Protein AF-A0A914UYS1-F1 (afdb_monomer_lite)

Secondary structure (DSSP, 8-state):
-BSSTTS-TTSPP-TT-EE--B-SSSTT-EEEEEEEEPPTTSTTTTPEEEEEESSPPPEE--------SSHHHHHHHHTS--TT-EEE-EETTTTEEEEEEE-TTSSSEEEEEE-----TTSTTTTSS---GGGEEE----TT---

Organism: NCBI:txid2011161

Sequence (146 aa):
MPRYKVKSEGENVQYSDQIVLESVKCLGAYLHCSRFLNGPKSIYANCFELNLSTRPGGFSIYRFYKPSTTPREAVAFKSSLKGGDMVRLFHREVEAYVCAEGIELETGEDVHLRVRPSNPAIPKTMYPSTSAITFWQLEVEMGSIN

Radius of gyration: 23.63 Å; chains: 1; bounding box: 51×34×61 Å

InterPro domains:
  IPR036300 Mir domain superfamily [SSF82109] (8-100)

Structure (mmCIF, N/CA/C/O backbone):
data_AF-A0A914UYS1-F1
#
_entry.id   AF-A0A914UYS1-F1
#
loop_
_atom_site.group_PDB
_atom_site.id
_atom_site.type_symbol
_atom_site.label_atom_id
_atom_site.label_alt_id
_atom_site.label_comp_id
_atom_site.label_asym_id
_atom_site.label_entity_id
_atom_site.label_seq_id
_atom_site.pdbx_PDB_ins_code
_atom_site.Cartn_x
_atom_site.Cartn_y
_atom_site.Cartn_z
_at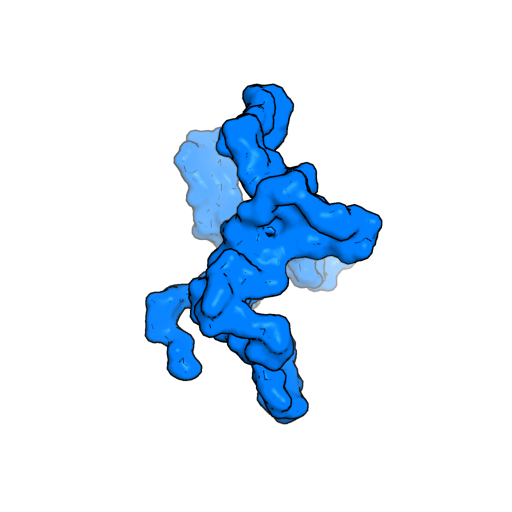om_site.occupancy
_atom_site.B_iso_or_equiv
_atom_site.auth_seq_id
_atom_site.auth_comp_id
_atom_site.auth_asym_id
_atom_site.auth_atom_id
_atom_site.pdbx_PDB_model_num
ATOM 1 N N . MET A 1 1 ? -10.462 1.673 19.716 1.00 90.50 1 MET A N 1
ATOM 2 C CA . MET A 1 1 ? -11.062 0.906 20.836 1.00 90.50 1 MET A CA 1
ATOM 3 C C . MET A 1 1 ? -11.388 -0.519 20.394 1.00 90.50 1 MET A C 1
ATOM 5 O O . MET A 1 1 ? -11.606 -0.707 19.196 1.00 90.50 1 MET A O 1
ATOM 9 N N . PRO A 1 2 ? -11.424 -1.513 21.299 1.00 92.62 2 PRO A N 1
ATOM 10 C CA . PRO A 1 2 ? -11.883 -2.866 20.981 1.00 92.62 2 PRO A CA 1
ATOM 11 C C . PRO A 1 2 ? -13.347 -2.862 20.529 1.00 92.62 2 PRO A C 1
ATOM 13 O O . PRO A 1 2 ? -14.180 -2.195 21.137 1.00 92.62 2 PRO A O 1
ATOM 16 N N . ARG A 1 3 ? -13.681 -3.605 19.467 1.00 90.94 3 ARG A N 1
ATOM 17 C CA . ARG A 1 3 ? -15.080 -3.747 19.024 1.00 90.94 3 ARG A CA 1
ATOM 18 C C . ARG A 1 3 ? -15.900 -4.626 19.969 1.00 90.94 3 ARG A C 1
ATOM 20 O O . ARG A 1 3 ? -17.087 -4.385 20.173 1.00 90.94 3 ARG A O 1
ATOM 27 N N . TYR A 1 4 ? -15.271 -5.670 20.498 1.00 89.00 4 TYR A N 1
ATOM 28 C CA . TYR A 1 4 ? -15.898 -6.670 21.355 1.00 89.00 4 TYR A CA 1
ATOM 29 C C . TYR A 1 4 ? -15.364 -6.562 22.781 1.00 89.00 4 TYR A C 1
ATOM 31 O O . TYR A 1 4 ? -14.203 -6.214 22.983 1.00 89.00 4 TYR A O 1
ATOM 39 N N . LYS A 1 5 ? -16.183 -6.952 23.765 1.00 87.50 5 LYS A N 1
ATOM 40 C CA . LYS A 1 5 ? -15.841 -6.957 25.202 1.00 87.50 5 LYS A CA 1
ATOM 41 C C . LYS A 1 5 ? -14.855 -8.070 25.607 1.00 87.50 5 LYS A C 1
ATOM 43 O O . LYS A 1 5 ? -14.907 -8.563 26.724 1.00 87.50 5 LYS A O 1
ATOM 48 N N . VAL A 1 6 ? -14.007 -8.504 24.676 1.00 88.12 6 VAL A N 1
ATOM 49 C CA . VAL A 1 6 ? -12.952 -9.502 24.913 1.00 88.12 6 VAL A CA 1
ATOM 50 C C . VAL A 1 6 ? -11.685 -8.827 25.437 1.00 88.12 6 VAL A C 1
ATOM 52 O O . VAL A 1 6 ? -10.928 -9.454 26.165 1.00 88.12 6 VAL A O 1
ATOM 55 N N . LYS A 1 7 ? -11.479 -7.553 25.081 1.00 89.94 7 LYS A N 1
ATOM 56 C CA . LYS A 1 7 ? -10.357 -6.730 25.535 1.00 89.94 7 LYS A CA 1
ATOM 57 C C . LYS A 1 7 ? -10.853 -5.425 26.126 1.00 89.94 7 LYS A C 1
ATOM 59 O O . LYS A 1 7 ? -11.854 -4.871 25.661 1.00 89.94 7 LYS A O 1
ATOM 64 N N . SER A 1 8 ? -10.117 -4.934 27.109 1.00 90.12 8 SER A N 1
ATOM 65 C CA . SER A 1 8 ? -10.377 -3.674 27.798 1.00 90.12 8 SER A CA 1
ATOM 66 C C . SER A 1 8 ? -9.448 -2.565 27.309 1.00 90.12 8 SER A C 1
ATOM 68 O O . SER A 1 8 ? -8.443 -2.802 26.636 1.00 90.12 8 SER A O 1
ATOM 70 N N . GLU A 1 9 ? -9.787 -1.321 27.640 1.00 88.81 9 GLU A N 1
ATOM 71 C CA . GLU A 1 9 ? -8.881 -0.196 27.424 1.00 88.81 9 GLU A CA 1
ATOM 72 C C . GLU A 1 9 ? -7.583 -0.386 28.227 1.00 88.81 9 GLU A C 1
ATOM 74 O O . GLU A 1 9 ? -7.611 -0.817 29.377 1.00 88.81 9 GLU A O 1
ATOM 79 N N . GLY A 1 10 ? -6.442 -0.093 27.600 1.00 90.12 10 GLY A N 1
ATOM 80 C CA . GLY A 1 10 ? -5.112 -0.305 28.178 1.00 90.12 10 GLY A CA 1
ATOM 81 C C . GLY A 1 10 ? -4.488 -1.671 27.871 1.00 90.12 10 GLY A C 1
ATOM 82 O O . GLY A 1 10 ? -3.285 -1.835 28.058 1.00 90.12 10 GLY A O 1
ATOM 83 N N . GLU A 1 11 ? -5.252 -2.634 27.348 1.00 93.12 11 GLU A N 1
ATOM 84 C CA . GLU A 1 11 ? -4.692 -3.905 26.885 1.00 93.12 11 GLU A CA 1
ATOM 85 C C . GLU A 1 11 ? -3.977 -3.774 25.531 1.00 93.12 11 GLU A C 1
ATOM 87 O O . GLU A 1 11 ? -4.301 -2.928 24.691 1.00 93.12 11 GLU A O 1
ATOM 92 N N . ASN A 1 12 ? -3.011 -4.665 25.292 1.00 91.69 12 ASN A N 1
ATOM 93 C CA . ASN A 1 12 ? -2.271 -4.700 24.037 1.00 91.69 12 ASN A CA 1
ATOM 94 C C . ASN A 1 12 ? -3.164 -5.132 22.862 1.00 91.69 12 ASN A C 1
ATOM 96 O O . ASN A 1 12 ? -3.793 -6.198 22.872 1.00 91.69 12 ASN A O 1
ATOM 100 N N . VAL A 1 13 ? -3.131 -4.334 21.797 1.00 91.00 13 VAL A N 1
ATOM 101 C CA . VAL A 1 13 ? -3.761 -4.662 20.516 1.00 91.00 13 VAL A CA 1
ATOM 102 C C . VAL A 1 13 ? -2.934 -5.735 19.806 1.00 91.00 13 VAL A C 1
ATOM 104 O O . VAL A 1 13 ? -1.720 -5.601 19.650 1.00 91.00 13 VAL A O 1
ATOM 107 N N . GLN A 1 14 ? -3.590 -6.811 19.385 1.00 90.44 14 GLN A N 1
ATOM 108 C CA . GLN A 1 14 ? -2.985 -7.936 18.678 1.00 90.44 14 GLN A CA 1
ATOM 109 C C . GLN A 1 14 ? -3.394 -7.939 17.204 1.00 90.44 14 GLN A C 1
ATOM 111 O O . GLN A 1 14 ? -4.344 -7.278 16.782 1.00 90.44 14 GLN A O 1
ATOM 116 N N . TYR A 1 15 ? -2.664 -8.707 16.399 1.00 89.12 15 TYR A N 1
ATOM 117 C CA . TYR A 1 15 ? -3.051 -8.951 15.015 1.00 89.12 15 TYR A CA 1
ATOM 118 C C . TYR A 1 15 ? -4.377 -9.711 14.952 1.00 89.12 15 TYR A C 1
ATOM 120 O O . TYR A 1 15 ? -4.659 -10.554 15.800 1.00 89.12 15 TYR A O 1
ATOM 128 N N . SER A 1 16 ? -5.162 -9.428 13.917 1.00 89.25 16 SER A N 1
ATOM 129 C CA . SER A 1 16 ? -6.524 -9.931 13.706 1.00 89.25 16 SER A CA 1
ATOM 130 C C . SER A 1 16 ? -7.572 -9.420 14.699 1.00 89.25 16 SER A C 1
ATOM 132 O O . SER A 1 16 ? -8.742 -9.785 14.572 1.00 89.25 16 SER A O 1
ATOM 134 N N . ASP A 1 17 ? -7.207 -8.540 15.640 1.00 92.75 17 ASP A N 1
ATOM 135 C CA . ASP A 1 17 ? -8.196 -7.851 16.466 1.00 92.75 17 ASP A CA 1
ATOM 136 C C . ASP A 1 17 ? -9.137 -7.021 15.586 1.00 92.75 17 ASP A C 1
ATOM 138 O O . ASP A 1 17 ? -8.711 -6.352 14.637 1.00 92.75 17 ASP A O 1
ATOM 142 N N . GLN A 1 18 ? -10.422 -7.020 15.949 1.00 94.25 18 GLN A N 1
ATOM 143 C CA . GLN A 1 18 ? -11.383 -6.066 15.412 1.00 94.25 18 GLN A CA 1
ATOM 144 C C . GLN A 1 18 ? -11.475 -4.837 16.307 1.00 94.25 18 GLN A C 1
ATOM 146 O O . GLN A 1 18 ? -11.850 -4.919 17.483 1.00 94.25 18 GLN A O 1
ATOM 151 N N . ILE A 1 19 ? -11.192 -3.684 15.714 1.00 95.00 19 ILE A N 1
ATOM 152 C CA . ILE A 1 19 ? -11.244 -2.386 16.374 1.00 95.00 19 ILE A CA 1
ATOM 153 C C . ILE A 1 19 ? -12.337 -1.500 15.787 1.00 95.00 19 ILE A C 1
ATOM 155 O O . ILE A 1 19 ? -12.816 -1.706 14.672 1.00 95.00 19 ILE A O 1
ATOM 159 N N . VAL A 1 20 ? -12.697 -0.482 16.557 1.00 95.69 20 VAL A N 1
ATOM 160 C CA . VAL A 1 20 ? -13.505 0.653 16.121 1.00 95.69 20 VAL A CA 1
ATOM 161 C C . VAL A 1 20 ? -12.648 1.912 16.218 1.00 95.69 20 VAL A C 1
ATOM 163 O O . VAL A 1 20 ? -11.872 2.083 17.170 1.00 95.69 20 VAL A O 1
ATOM 166 N N . LEU A 1 21 ? -12.790 2.782 15.221 1.00 95.56 21 LEU A N 1
ATOM 167 C CA . LEU A 1 21 ? -12.116 4.072 15.129 1.00 95.56 21 LEU A CA 1
ATOM 168 C C . LEU A 1 21 ? -13.140 5.180 15.386 1.00 95.56 21 LEU A C 1
ATOM 170 O O . LEU A 1 21 ? -14.090 5.325 14.622 1.00 95.56 21 LEU A O 1
ATOM 174 N N . GLU A 1 22 ? -12.959 5.933 16.467 1.00 96.00 22 GLU A N 1
ATOM 175 C CA . GLU A 1 22 ? -13.812 7.065 16.845 1.00 96.00 22 GLU A CA 1
ATOM 176 C C . GLU A 1 22 ? -13.104 8.391 16.560 1.00 96.00 22 GLU A C 1
ATOM 178 O O . GLU A 1 22 ? -11.888 8.513 16.729 1.00 96.00 22 GLU A O 1
ATOM 183 N N . SER A 1 23 ? -13.867 9.392 16.131 1.00 95.44 23 SER A N 1
ATOM 184 C CA . SER A 1 23 ? -13.382 10.756 15.978 1.00 95.44 23 SER A CA 1
ATOM 185 C C . SER A 1 23 ? -13.136 11.399 17.340 1.00 95.44 23 SER A C 1
ATOM 187 O O . SER A 1 23 ? -14.052 11.570 18.137 1.00 95.44 23 SER A O 1
ATOM 189 N N . VAL A 1 24 ? -11.913 11.879 17.561 1.00 95.25 24 VAL A N 1
ATOM 190 C CA . VAL A 1 24 ? -11.568 12.655 18.765 1.00 95.25 24 VAL A CA 1
ATOM 191 C C . VAL A 1 24 ? -12.302 14.005 18.800 1.00 95.25 24 VAL A C 1
ATOM 193 O O . VAL A 1 24 ? -12.567 14.540 19.870 1.00 95.25 24 VAL A O 1
ATOM 196 N N . LYS A 1 25 ? -12.646 14.571 17.633 1.00 95.31 25 LYS A N 1
ATOM 197 C CA . LYS A 1 25 ? -13.326 15.877 17.538 1.00 95.31 25 LYS A CA 1
ATOM 198 C C . LYS A 1 25 ? -14.837 15.780 17.735 1.00 95.31 25 LYS A C 1
ATOM 200 O O . LYS A 1 25 ? -15.443 16.726 18.227 1.00 95.31 25 LYS A O 1
ATOM 205 N N . CYS A 1 26 ? -15.434 14.664 17.326 1.00 93.75 26 CYS A N 1
ATOM 206 C CA . CYS A 1 26 ? -16.873 14.436 17.392 1.00 93.75 26 CYS A CA 1
ATOM 207 C C . CYS A 1 26 ? -17.122 13.131 18.143 1.00 93.75 26 CYS A C 1
ATOM 209 O O . CYS A 1 26 ? -17.186 12.067 17.528 1.00 93.75 26 CYS A O 1
ATOM 211 N N . LEU A 1 27 ? -17.242 13.226 19.467 1.00 93.88 27 LEU A N 1
ATOM 212 C CA . LEU A 1 27 ? -17.516 12.071 20.320 1.00 93.88 27 LEU A CA 1
ATOM 213 C C . LEU A 1 27 ? -18.819 11.382 19.891 1.00 93.88 27 LEU A C 1
ATOM 215 O O . LEU A 1 27 ? -19.805 12.039 19.554 1.00 93.88 27 LEU A O 1
ATOM 219 N N . GLY A 1 28 ? -18.808 10.054 19.879 1.00 94.19 28 GLY A N 1
ATOM 220 C CA . GLY A 1 28 ? -19.895 9.218 19.382 1.00 94.19 28 GLY A CA 1
ATOM 221 C C . GLY A 1 28 ? -19.969 9.102 17.856 1.00 94.19 28 GLY A C 1
ATOM 222 O O . GLY A 1 28 ? -20.897 8.467 17.354 1.00 94.19 28 GLY A O 1
ATOM 223 N N . ALA A 1 29 ? -19.028 9.690 17.105 1.00 96.38 29 ALA A N 1
ATOM 224 C CA . ALA A 1 29 ? -18.926 9.526 15.657 1.00 96.38 29 ALA A CA 1
ATOM 225 C C . ALA A 1 29 ? -17.751 8.609 15.289 1.00 96.38 29 ALA A C 1
ATOM 227 O O . ALA A 1 29 ? -16.588 8.907 15.562 1.00 96.38 29 ALA A O 1
ATOM 228 N N . TYR A 1 30 ? -18.054 7.507 14.615 1.00 96.88 30 TYR A N 1
ATOM 229 C CA . TYR A 1 30 ? -17.117 6.450 14.256 1.00 96.88 30 TYR A CA 1
ATOM 230 C C . TYR A 1 30 ? -16.869 6.407 12.753 1.00 96.88 30 TYR A C 1
ATOM 232 O O . TYR A 1 30 ? -17.776 6.668 11.962 1.00 96.88 30 TYR A O 1
ATOM 240 N N . LEU A 1 31 ? -15.659 6.017 12.353 1.00 96.50 31 LEU A N 1
ATOM 241 C CA . LEU A 1 31 ? -15.374 5.687 10.961 1.00 96.50 31 LEU A CA 1
ATOM 242 C C . LEU A 1 31 ? -16.228 4.484 10.544 1.00 96.50 31 LEU A C 1
ATOM 244 O O . LEU A 1 31 ? -16.274 3.464 11.235 1.00 96.50 31 LEU A O 1
ATOM 248 N N . HIS A 1 32 ? -16.905 4.606 9.410 1.00 95.75 32 HIS A N 1
ATOM 249 C CA . HIS A 1 32 ? -17.885 3.639 8.946 1.00 95.75 32 HIS A CA 1
ATOM 250 C C . HIS A 1 32 ? -17.859 3.538 7.416 1.00 95.75 32 HIS A C 1
ATOM 252 O O . HIS A 1 32 ? -17.754 4.540 6.713 1.00 95.75 32 HIS A O 1
ATOM 258 N N . CYS A 1 33 ? -17.970 2.315 6.893 1.00 94.50 33 CYS A N 1
ATOM 259 C CA . CYS A 1 33 ? -18.131 2.067 5.462 1.00 94.50 33 CYS A CA 1
ATOM 260 C C . CYS A 1 33 ? -19.615 2.140 5.102 1.00 94.50 33 CYS A C 1
ATOM 262 O O . CYS A 1 33 ? -20.422 1.348 5.595 1.00 94.50 33 CYS A O 1
ATOM 264 N N . SER A 1 34 ? -19.989 3.132 4.298 1.00 91.44 34 SER A N 1
ATOM 265 C CA . SER A 1 34 ? -21.368 3.360 3.887 1.00 91.44 34 SER A CA 1
ATOM 266 C C . SER A 1 34 ? -21.893 2.187 3.048 1.00 91.44 34 SER A C 1
ATOM 268 O O . SER A 1 34 ? -21.140 1.384 2.505 1.00 91.44 34 SER A O 1
ATOM 270 N N . ARG A 1 35 ? -23.221 2.068 2.948 1.00 90.44 35 ARG A N 1
ATOM 271 C CA . ARG A 1 35 ? -23.869 1.070 2.076 1.00 90.44 35 ARG A CA 1
ATOM 272 C C . ARG A 1 35 ? -24.203 1.620 0.693 1.00 90.44 35 ARG A C 1
ATOM 274 O O . ARG A 1 35 ? -24.751 0.892 -0.129 1.00 90.44 35 ARG A O 1
ATOM 281 N N . PHE A 1 36 ? -23.924 2.898 0.459 1.00 88.88 36 PHE A N 1
ATOM 282 C CA . PHE A 1 36 ? -24.219 3.552 -0.802 1.00 88.88 36 PHE A CA 1
ATOM 283 C C . PHE A 1 36 ? -22.980 3.490 -1.682 1.00 88.88 36 PHE A C 1
ATOM 285 O O . PHE A 1 36 ? -21.886 3.877 -1.270 1.00 88.88 36 PHE A O 1
ATOM 292 N N . LEU A 1 37 ? -23.167 2.967 -2.889 1.00 91.62 37 LEU A N 1
ATOM 293 C CA . LEU A 1 37 ? -22.134 2.991 -3.908 1.00 91.62 37 LEU A CA 1
ATOM 294 C C . LEU A 1 37 ? -22.028 4.399 -4.481 1.00 91.62 37 LEU A C 1
ATOM 296 O O . LEU A 1 37 ? -23.035 5.084 -4.683 1.00 91.62 37 LEU A O 1
ATOM 300 N N . ASN A 1 38 ? -20.804 4.802 -4.795 1.00 91.12 38 ASN A N 1
ATOM 301 C CA . ASN A 1 38 ? -20.579 6.008 -5.570 1.00 91.12 38 ASN A CA 1
ATOM 302 C C . ASN A 1 38 ? -21.267 5.891 -6.936 1.00 91.12 38 ASN A C 1
ATOM 304 O O . ASN A 1 38 ? -21.245 4.837 -7.577 1.00 91.12 38 ASN A O 1
ATOM 308 N N . GLY A 1 39 ? -21.863 6.997 -7.384 1.00 89.19 39 GLY A N 1
ATOM 309 C CA . GLY A 1 39 ? -22.612 7.035 -8.635 1.00 89.19 39 GLY A CA 1
ATOM 310 C C . GLY A 1 39 ? -21.757 6.718 -9.874 1.00 89.19 39 GLY A C 1
ATOM 311 O O . GLY A 1 39 ? -20.533 6.855 -9.843 1.00 89.19 39 GLY A O 1
ATOM 312 N N . PRO A 1 40 ? -22.397 6.380 -11.007 1.00 90.12 40 PRO A N 1
ATOM 313 C CA . PRO A 1 40 ? -21.720 5.904 -12.220 1.00 90.12 40 PRO A CA 1
ATOM 314 C C . PRO A 1 40 ? -20.827 6.954 -12.898 1.00 90.12 40 PRO A C 1
ATOM 316 O O . PRO A 1 40 ? -20.011 6.614 -13.742 1.00 90.12 40 PRO A O 1
ATOM 319 N N . LYS A 1 41 ? -20.979 8.235 -12.542 1.00 92.00 41 LYS A N 1
ATOM 320 C CA . LYS A 1 41 ? -20.133 9.331 -13.040 1.00 92.00 41 LYS A CA 1
ATOM 321 C C . LYS A 1 41 ? -18.859 9.542 -12.210 1.00 92.00 41 LYS A C 1
ATOM 323 O O . LYS A 1 41 ? -18.057 10.403 -12.552 1.00 92.00 41 LYS A O 1
ATOM 328 N N . SER A 1 42 ? -18.698 8.822 -11.099 1.00 90.88 42 SER A N 1
ATOM 329 C CA . SER A 1 42 ? -17.507 8.905 -10.254 1.00 90.88 42 SER A CA 1
ATOM 330 C C . SER A 1 42 ? -16.381 8.046 -10.824 1.00 90.88 42 SER A C 1
ATOM 332 O O . SER A 1 42 ? -16.626 6.931 -11.275 1.00 90.88 42 SER A O 1
ATOM 334 N N . ILE A 1 43 ? -15.135 8.513 -10.706 1.00 91.06 43 ILE A N 1
ATOM 335 C CA . ILE A 1 43 ? -13.941 7.682 -10.952 1.00 91.06 43 ILE A CA 1
ATOM 336 C C . ILE A 1 43 ? -13.861 6.479 -9.995 1.00 91.06 43 ILE A C 1
ATOM 338 O O . ILE A 1 43 ? -13.183 5.502 -10.283 1.00 91.06 43 ILE A O 1
ATOM 342 N N . TYR A 1 44 ? -14.584 6.545 -8.874 1.00 90.94 44 TYR A N 1
ATOM 343 C CA . TYR A 1 44 ? -14.718 5.481 -7.881 1.00 90.94 44 TYR A CA 1
ATOM 344 C C . TYR A 1 44 ? -16.089 4.799 -7.962 1.00 90.94 44 TYR A C 1
ATOM 346 O O . TYR A 1 44 ? -16.637 4.404 -6.930 1.00 90.94 44 TYR A O 1
ATOM 354 N N . ALA A 1 45 ? -16.703 4.743 -9.151 1.00 92.69 45 ALA A N 1
ATOM 355 C CA . ALA A 1 45 ? -17.970 4.046 -9.359 1.00 92.69 45 ALA A CA 1
ATOM 356 C C . ALA A 1 45 ? -17.889 2.608 -8.821 1.00 92.69 45 ALA A C 1
ATOM 358 O O . ALA A 1 45 ? -16.865 1.941 -8.953 1.00 92.69 45 ALA A O 1
ATOM 359 N N . ASN A 1 46 ? -18.972 2.135 -8.200 1.00 90.88 46 ASN A N 1
ATOM 360 C CA . ASN A 1 46 ? -19.042 0.830 -7.522 1.00 90.88 46 ASN A CA 1
ATOM 361 C C . ASN A 1 46 ? -18.116 0.655 -6.300 1.00 90.88 46 ASN A C 1
ATOM 363 O O . ASN A 1 46 ? -18.040 -0.443 -5.752 1.00 90.88 46 ASN A O 1
ATOM 367 N N . CYS A 1 47 ? -17.464 1.712 -5.813 1.00 94.06 47 CYS A N 1
ATOM 368 C CA . CYS A 1 47 ? -16.841 1.709 -4.491 1.00 94.06 47 CYS A CA 1
ATOM 369 C C . CYS A 1 47 ? -17.821 2.225 -3.428 1.00 94.06 47 CYS A C 1
ATOM 371 O O . CYS A 1 47 ? -18.678 3.068 -3.713 1.00 94.06 47 CYS A O 1
ATOM 373 N N . PHE A 1 48 ? -17.664 1.748 -2.193 1.00 94.06 48 PHE A N 1
ATOM 374 C CA . PHE A 1 48 ? -18.360 2.290 -1.026 1.00 94.06 48 PHE A CA 1
ATOM 375 C C . PHE A 1 48 ? -17.608 3.497 -0.461 1.00 94.06 48 PHE A C 1
ATOM 377 O O . PHE A 1 48 ? -16.378 3.509 -0.399 1.00 94.06 48 PHE A O 1
ATOM 384 N N . GLU A 1 49 ? -18.351 4.507 -0.024 1.00 92.75 49 GLU A N 1
ATOM 385 C CA . GLU A 1 49 ? -17.792 5.682 0.646 1.00 92.75 49 GLU A CA 1
ATOM 386 C C . GLU A 1 49 ? -17.444 5.374 2.114 1.00 92.75 49 GLU A C 1
ATOM 388 O O . GLU A 1 49 ? -18.216 4.726 2.824 1.00 92.75 49 GLU A O 1
ATOM 393 N N . LEU A 1 50 ? -16.314 5.891 2.604 1.00 93.69 50 LEU A N 1
ATOM 394 C CA . LEU A 1 50 ? -16.021 5.951 4.038 1.00 93.69 50 LEU A CA 1
ATOM 395 C C . LEU A 1 50 ? -16.538 7.270 4.618 1.00 93.69 50 LEU A C 1
ATOM 397 O O . LEU A 1 50 ? -16.169 8.341 4.146 1.00 93.69 50 LEU A O 1
ATOM 401 N N . ASN A 1 51 ? -17.345 7.197 5.672 1.00 93.56 51 ASN A N 1
ATOM 402 C CA . ASN A 1 51 ? -17.896 8.367 6.347 1.00 93.56 51 ASN A CA 1
ATOM 403 C C . ASN A 1 51 ? -17.811 8.250 7.873 1.00 93.56 51 ASN A C 1
ATOM 405 O O . ASN A 1 51 ? -17.341 7.251 8.421 1.00 93.56 51 ASN A O 1
ATOM 409 N N . LEU A 1 52 ? -18.243 9.308 8.562 1.00 94.94 52 LEU A N 1
ATOM 410 C CA . LEU A 1 52 ? -18.469 9.277 10.001 1.00 94.94 52 LEU A CA 1
ATOM 411 C C . LEU A 1 52 ? -19.940 8.969 10.277 1.00 94.94 52 LEU A C 1
ATOM 413 O O . LEU A 1 52 ? -20.835 9.612 9.732 1.00 94.94 52 LEU A O 1
ATOM 417 N N . SER A 1 53 ? -20.188 7.996 11.145 1.00 94.25 53 SER A N 1
ATOM 418 C CA . SER A 1 53 ? -21.527 7.568 11.537 1.00 94.25 53 SER A CA 1
ATOM 419 C C . SER A 1 53 ? -21.612 7.387 13.045 1.00 94.25 53 SER A C 1
ATOM 421 O O . SER A 1 53 ? -20.626 7.068 13.698 1.00 94.25 53 SER A O 1
ATOM 423 N N . THR A 1 54 ? -22.810 7.503 13.611 1.00 94.69 54 THR A N 1
ATOM 424 C CA . THR A 1 54 ? -23.062 7.097 15.004 1.00 94.69 54 THR A CA 1
ATOM 425 C C . THR A 1 54 ? -22.991 5.580 15.196 1.00 94.69 54 THR A C 1
ATOM 427 O O . THR A 1 54 ? -22.956 5.093 16.323 1.00 94.69 54 THR A O 1
ATOM 430 N N . ARG A 1 55 ? -22.963 4.805 14.101 1.00 92.31 55 ARG A N 1
ATOM 431 C CA . ARG A 1 55 ? -22.791 3.351 14.133 1.00 92.31 55 ARG A CA 1
ATOM 432 C C . ARG A 1 55 ? -21.309 2.981 14.030 1.00 92.31 55 ARG A C 1
ATOM 434 O O . ARG A 1 55 ? -20.667 3.375 13.057 1.00 92.31 55 ARG A O 1
ATOM 441 N N . PRO A 1 56 ? -20.774 2.171 14.958 1.00 91.12 56 PRO A N 1
ATOM 442 C CA . PRO A 1 56 ? -19.375 1.768 14.916 1.00 91.12 56 PRO A CA 1
ATOM 443 C C . PRO A 1 56 ? -19.089 0.839 13.727 1.00 91.12 56 PRO A C 1
ATOM 445 O O . PRO A 1 56 ? -19.663 -0.250 13.618 1.00 91.12 56 PRO A O 1
ATOM 448 N N . GLY A 1 57 ? -18.172 1.255 12.848 1.00 92.12 57 GLY A N 1
ATOM 449 C CA . GLY A 1 57 ? -17.561 0.391 11.839 1.00 92.12 57 GLY A CA 1
ATOM 450 C C . GLY A 1 57 ? -16.471 -0.484 12.460 1.00 92.12 57 GLY A C 1
ATOM 451 O O . GLY A 1 57 ? -15.657 -0.004 13.247 1.00 92.12 57 GLY A O 1
ATOM 452 N N . GLY A 1 58 ? -16.467 -1.777 12.131 1.00 93.81 58 GLY A N 1
ATOM 453 C CA . GLY A 1 58 ? -15.435 -2.708 12.589 1.00 93.81 58 GLY A CA 1
ATOM 454 C C . GLY A 1 58 ? -14.323 -2.864 11.561 1.00 93.81 58 GLY A C 1
ATOM 455 O O . GLY A 1 58 ? -14.609 -3.145 10.399 1.00 93.81 58 GLY A O 1
ATOM 456 N N . PHE A 1 59 ? -13.074 -2.737 12.003 1.00 94.94 59 PHE A N 1
ATOM 457 C CA . PHE A 1 59 ? -11.882 -2.872 11.170 1.00 94.94 59 PHE A CA 1
ATOM 458 C C . PHE A 1 59 ? -10.973 -3.956 11.742 1.00 94.94 59 PHE A C 1
ATOM 460 O O . PHE A 1 59 ? -10.614 -3.901 12.917 1.00 94.94 59 PHE A O 1
ATOM 467 N N . SER A 1 60 ? -10.609 -4.935 10.916 1.00 94.00 60 SER A N 1
ATOM 468 C CA . SER A 1 60 ? -9.651 -5.981 11.284 1.00 94.00 60 SER A CA 1
ATOM 469 C C . SER A 1 60 ? -8.224 -5.504 11.032 1.00 94.00 60 SER A C 1
ATOM 471 O O . SER A 1 60 ? -7.920 -4.988 9.956 1.00 94.00 60 SER A O 1
ATOM 473 N N . ILE A 1 61 ? -7.339 -5.703 12.005 1.00 90.81 61 ILE A N 1
ATOM 474 C CA . ILE A 1 61 ? -5.931 -5.321 11.879 1.00 90.81 61 ILE A CA 1
ATOM 475 C C . ILE A 1 61 ? -5.140 -6.474 11.271 1.00 90.81 61 ILE A C 1
ATOM 477 O O . ILE A 1 61 ? -4.949 -7.508 11.909 1.00 90.81 61 ILE A O 1
ATOM 481 N N . TYR A 1 62 ? -4.603 -6.270 10.072 1.00 87.94 62 TYR A N 1
ATOM 482 C CA . TYR A 1 62 ? -3.666 -7.202 9.450 1.00 87.94 62 TYR A CA 1
ATOM 483 C C . TYR A 1 62 ? -2.250 -6.650 9.494 1.00 87.94 62 TYR A C 1
ATOM 485 O O . TYR A 1 62 ? -2.008 -5.461 9.277 1.00 87.94 62 TYR A O 1
ATOM 493 N N . ARG A 1 63 ? -1.291 -7.529 9.783 1.00 82.94 63 ARG A N 1
ATOM 494 C CA . ARG A 1 63 ? 0.118 -7.168 9.731 1.00 82.94 63 ARG A CA 1
ATOM 495 C C . ARG A 1 63 ? 0.567 -7.164 8.279 1.00 82.94 63 ARG A C 1
ATOM 497 O O . ARG A 1 63 ? 0.619 -8.215 7.657 1.00 82.94 63 ARG A O 1
ATOM 504 N N . PHE A 1 64 ? 0.953 -5.996 7.789 1.00 77.94 64 PHE A N 1
ATOM 505 C CA . PHE A 1 64 ? 1.670 -5.886 6.523 1.00 77.94 64 PHE A CA 1
ATOM 506 C C . PHE A 1 64 ? 3.185 -5.921 6.751 1.00 77.94 64 PHE A C 1
ATOM 508 O O . PHE A 1 64 ? 3.911 -6.677 6.119 1.00 77.94 64 PHE A O 1
ATOM 515 N N . TYR A 1 65 ? 3.668 -5.140 7.718 1.00 75.94 65 TYR A N 1
ATOM 516 C CA . TYR A 1 65 ? 5.094 -4.907 7.904 1.00 75.94 65 TYR A CA 1
ATOM 517 C C . TYR A 1 65 ? 5.421 -4.576 9.377 1.00 75.94 65 TYR A C 1
ATOM 519 O O . TYR A 1 65 ? 4.594 -3.986 10.074 1.00 75.94 65 TYR A O 1
ATOM 527 N N . LYS A 1 66 ? 6.602 -4.979 9.882 1.00 74.12 66 LYS A N 1
ATOM 528 C CA . LYS A 1 66 ? 7.067 -4.677 11.254 1.00 74.12 66 LYS A CA 1
ATOM 529 C C . LYS A 1 66 ? 8.459 -4.037 11.225 1.00 74.12 66 LYS A C 1
ATOM 531 O O . LYS A 1 66 ? 9.398 -4.716 10.818 1.00 74.12 66 LYS A O 1
ATOM 536 N N . PRO A 1 67 ? 8.614 -2.794 11.712 1.00 68.19 67 PRO A N 1
ATOM 537 C CA . PRO A 1 67 ? 9.923 -2.179 11.875 1.00 68.19 67 PRO A CA 1
ATOM 538 C C . PRO A 1 67 ? 10.791 -2.875 12.915 1.00 68.19 67 PRO A C 1
ATOM 540 O O . PRO A 1 67 ? 10.306 -3.308 13.962 1.00 68.19 67 PRO A O 1
ATOM 543 N N . SER A 1 68 ? 12.084 -2.980 12.596 1.00 73.62 68 SER A N 1
ATOM 544 C CA . SER A 1 68 ? 13.108 -3.503 13.493 1.00 73.62 68 SER A CA 1
ATOM 545 C C . SER A 1 68 ? 13.148 -2.704 14.792 1.00 73.62 68 SER A C 1
ATOM 547 O O . SER A 1 68 ? 13.086 -1.476 14.789 1.00 73.62 68 SER A O 1
ATOM 549 N N . THR A 1 69 ? 13.259 -3.416 15.907 1.00 68.88 69 THR A N 1
ATOM 550 C CA . THR A 1 69 ? 13.175 -2.846 17.257 1.00 68.88 69 THR A CA 1
ATOM 551 C C . THR A 1 69 ? 14.516 -2.366 17.803 1.00 68.88 69 THR A C 1
ATOM 553 O O . THR A 1 69 ? 14.532 -1.642 18.794 1.00 68.88 69 THR A O 1
ATOM 556 N N . THR A 1 70 ? 15.641 -2.733 17.180 1.00 75.56 70 THR A N 1
ATOM 557 C CA . THR A 1 70 ? 16.974 -2.297 17.621 1.00 75.56 70 THR A CA 1
ATOM 558 C C . THR A 1 70 ? 17.575 -1.247 16.677 1.00 75.56 70 THR A C 1
ATOM 560 O O . THR A 1 70 ? 17.356 -1.318 15.466 1.00 75.56 70 THR A O 1
ATOM 563 N N . PRO A 1 71 ? 18.387 -0.291 17.175 1.00 73.06 71 PRO A N 1
ATOM 564 C CA . PRO A 1 71 ? 19.018 0.728 16.330 1.00 73.06 71 PRO A CA 1
ATOM 565 C C . PRO A 1 71 ? 19.909 0.147 15.221 1.00 73.06 71 PRO A C 1
ATOM 567 O O . PRO A 1 71 ? 19.918 0.653 14.102 1.00 73.06 71 PRO A O 1
ATOM 570 N N . ARG A 1 72 ? 20.640 -0.938 15.512 1.00 69.88 72 ARG A N 1
ATOM 571 C CA . ARG A 1 72 ? 21.544 -1.595 14.554 1.00 69.88 72 ARG A CA 1
ATOM 572 C C . ARG A 1 72 ? 20.775 -2.258 13.412 1.00 69.88 72 ARG A C 1
ATOM 574 O O . ARG A 1 72 ? 21.146 -2.099 12.252 1.00 69.88 72 ARG A O 1
ATOM 581 N N . GLU A 1 73 ? 19.692 -2.957 13.735 1.00 67.56 73 GLU A N 1
ATOM 582 C CA . GLU A 1 73 ? 18.812 -3.549 12.729 1.00 67.56 73 GLU A CA 1
ATOM 583 C C . GLU A 1 73 ? 18.036 -2.470 11.977 1.00 67.56 73 GLU A C 1
ATOM 585 O O . GLU A 1 73 ? 17.873 -2.594 10.776 1.00 67.56 73 GLU A O 1
ATOM 590 N N . ALA A 1 74 ? 17.627 -1.377 12.629 1.00 66.06 74 ALA A N 1
ATOM 591 C CA . ALA A 1 74 ? 16.934 -0.270 11.974 1.00 66.06 74 ALA A CA 1
ATOM 592 C C . ALA A 1 74 ? 17.790 0.404 10.885 1.00 66.06 74 ALA A C 1
ATOM 594 O O . ALA A 1 74 ? 17.259 0.778 9.839 1.00 66.06 74 ALA A O 1
ATOM 595 N N . VAL A 1 75 ? 19.109 0.528 11.091 1.00 68.44 75 VAL A N 1
ATOM 596 C CA . VAL A 1 75 ? 20.039 1.043 10.068 1.00 68.44 75 VAL A CA 1
ATOM 597 C C . VAL A 1 75 ? 20.161 0.067 8.898 1.00 68.44 75 VAL A C 1
ATOM 599 O O . VAL A 1 75 ? 19.950 0.475 7.757 1.00 68.44 75 VAL A O 1
ATOM 602 N N . ALA A 1 76 ? 20.424 -1.216 9.172 1.00 65.50 76 ALA A N 1
ATOM 603 C CA . ALA A 1 76 ? 20.508 -2.253 8.138 1.00 65.50 76 ALA A CA 1
ATOM 604 C C . ALA A 1 76 ? 19.194 -2.382 7.345 1.00 65.50 76 ALA A C 1
ATOM 606 O O . ALA A 1 76 ? 19.195 -2.507 6.121 1.00 65.50 76 ALA A O 1
ATOM 607 N N . PHE A 1 77 ? 18.069 -2.259 8.044 1.00 66.81 77 PHE A N 1
ATOM 608 C CA . PHE A 1 77 ? 16.729 -2.320 7.492 1.00 66.81 77 PHE A CA 1
ATOM 609 C C . PHE A 1 77 ? 16.370 -1.083 6.656 1.00 66.81 77 PHE A C 1
ATOM 611 O O . PHE A 1 77 ? 15.643 -1.159 5.666 1.00 66.81 77 PHE A O 1
ATOM 618 N N . LYS A 1 78 ? 16.860 0.105 7.024 1.00 71.94 78 LYS A N 1
ATOM 619 C CA . LYS A 1 78 ? 16.675 1.308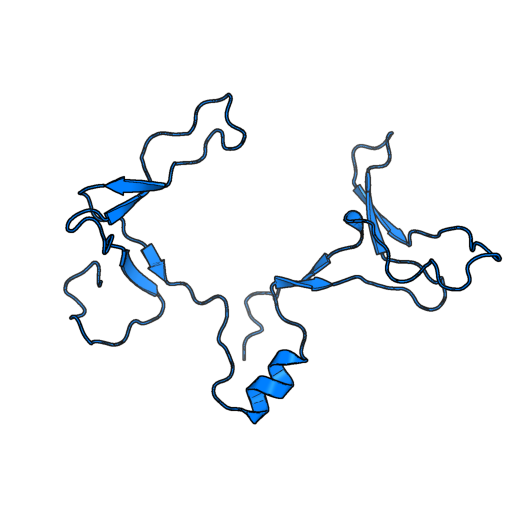 6.202 1.00 71.94 78 LYS A CA 1
ATOM 620 C C . LYS A 1 78 ? 17.399 1.183 4.857 1.00 71.94 78 LYS A C 1
ATOM 622 O O . LYS A 1 78 ? 16.931 1.761 3.883 1.00 71.94 78 LYS A O 1
ATOM 627 N N . SER A 1 79 ? 18.493 0.424 4.809 1.00 76.25 79 SER A N 1
ATOM 628 C CA . SER A 1 79 ? 19.272 0.166 3.593 1.00 76.25 79 SER A CA 1
ATOM 629 C C . SER A 1 79 ? 18.840 -1.065 2.783 1.00 76.25 79 SER A C 1
ATOM 631 O O . SER A 1 79 ? 19.385 -1.275 1.704 1.00 76.25 79 SER A O 1
ATOM 633 N N . SER A 1 80 ? 17.901 -1.883 3.269 1.00 81.88 80 SER A N 1
ATOM 634 C CA . SER A 1 80 ? 17.439 -3.091 2.569 1.00 81.88 80 SER A CA 1
ATOM 635 C C . SER A 1 80 ? 16.180 -2.837 1.734 1.00 81.88 80 SER A C 1
ATOM 637 O O . SER A 1 80 ? 15.324 -2.054 2.146 1.00 81.88 80 SER A O 1
ATOM 639 N N . LEU A 1 81 ? 16.040 -3.555 0.615 1.00 85.31 81 LEU A N 1
ATOM 640 C CA . LEU A 1 81 ? 14.807 -3.602 -0.181 1.00 85.31 81 LEU A CA 1
ATOM 641 C C . LEU A 1 81 ? 13.689 -4.336 0.569 1.00 85.31 81 LEU A C 1
ATOM 643 O O . LEU A 1 81 ? 13.952 -5.292 1.304 1.00 85.31 81 LEU A O 1
ATOM 647 N N . LYS A 1 82 ? 12.446 -3.889 0.383 1.00 83.31 82 LYS A N 1
ATOM 648 C CA . LYS A 1 82 ? 11.249 -4.389 1.073 1.00 83.31 82 LYS A CA 1
ATOM 649 C C . LYS A 1 82 ? 10.123 -4.663 0.088 1.00 83.31 82 LYS A C 1
ATOM 651 O O . LYS A 1 82 ? 10.053 -4.066 -0.982 1.00 83.31 82 LYS A O 1
ATOM 656 N N . GLY A 1 83 ? 9.191 -5.518 0.504 1.00 85.81 83 GLY A N 1
ATOM 657 C CA . GLY A 1 83 ? 7.890 -5.599 -0.155 1.00 85.81 83 GLY A CA 1
ATOM 658 C C . GLY A 1 83 ? 7.184 -4.241 -0.112 1.00 85.81 83 GLY A C 1
ATOM 659 O O . GLY A 1 83 ? 7.166 -3.582 0.927 1.00 85.81 83 GLY A O 1
ATOM 660 N N . GLY A 1 84 ? 6.630 -3.829 -1.245 1.00 87.50 84 GLY A N 1
ATOM 661 C CA . GLY A 1 84 ? 6.048 -2.513 -1.488 1.00 87.50 84 GLY A CA 1
ATOM 662 C C . GLY A 1 84 ? 7.044 -1.457 -1.979 1.00 87.50 84 GLY A C 1
ATOM 663 O O . GLY A 1 84 ? 6.604 -0.388 -2.396 1.00 87.50 84 GLY A O 1
ATOM 664 N N . ASP A 1 85 ? 8.358 -1.718 -1.965 1.00 89.12 85 ASP A N 1
ATOM 665 C CA . ASP A 1 85 ? 9.326 -0.762 -2.508 1.00 89.12 85 ASP A CA 1
ATOM 666 C C . ASP A 1 85 ? 9.205 -0.680 -4.037 1.00 89.12 85 ASP A C 1
ATOM 668 O O . ASP A 1 85 ? 9.082 -1.692 -4.733 1.00 89.12 85 ASP A O 1
ATOM 672 N N . MET A 1 86 ? 9.298 0.545 -4.556 1.00 91.62 86 MET A N 1
ATOM 673 C CA . MET A 1 86 ? 9.348 0.817 -5.991 1.00 91.62 86 MET A CA 1
ATOM 674 C C . MET A 1 86 ? 10.800 0.846 -6.463 1.00 91.62 86 MET A C 1
ATOM 676 O O . MET A 1 86 ? 11.596 1.676 -6.016 1.00 91.62 86 MET A O 1
ATOM 680 N N . VAL A 1 87 ? 11.140 -0.023 -7.411 1.00 91.44 87 VAL A N 1
ATOM 681 C CA . VAL A 1 87 ? 12.483 -0.127 -7.989 1.00 91.44 87 VAL A CA 1
ATOM 682 C C . VAL A 1 87 ? 12.463 0.109 -9.494 1.00 91.44 87 VAL A C 1
ATOM 684 O O . VAL A 1 87 ? 11.418 0.114 -10.136 1.00 91.44 87 VAL A O 1
ATOM 687 N N . ARG A 1 88 ? 13.647 0.312 -10.071 1.00 91.44 88 ARG A N 1
ATOM 688 C CA . ARG A 1 88 ? 13.856 0.338 -11.521 1.00 91.44 88 ARG A CA 1
ATOM 689 C C . ARG A 1 88 ? 14.943 -0.665 -11.860 1.00 91.44 88 ARG A C 1
ATOM 691 O O . ARG A 1 88 ? 15.993 -0.661 -11.218 1.00 91.44 88 ARG A O 1
ATOM 698 N N . LEU A 1 89 ? 14.699 -1.492 -12.866 1.00 91.75 89 LEU A N 1
ATOM 699 C CA . LEU A 1 89 ? 15.641 -2.515 -13.307 1.00 91.75 89 LEU A CA 1
ATOM 700 C C . LEU A 1 89 ? 16.490 -1.937 -14.440 1.00 91.75 89 LEU A C 1
ATOM 702 O O . LEU A 1 89 ? 15.955 -1.590 -15.491 1.00 91.75 89 LEU A O 1
ATOM 706 N N . PHE A 1 90 ? 17.794 -1.784 -14.206 1.00 89.75 90 PHE A N 1
ATOM 707 C CA . PHE A 1 90 ? 18.734 -1.202 -15.166 1.00 89.75 90 PHE A CA 1
ATOM 708 C C . PHE A 1 90 ? 19.716 -2.261 -15.670 1.00 89.75 90 PHE A C 1
ATOM 710 O O . PHE A 1 90 ? 20.453 -2.856 -14.883 1.00 89.75 90 PHE A O 1
ATOM 717 N N . HIS A 1 91 ? 19.748 -2.469 -16.984 1.00 90.25 91 HIS A N 1
ATOM 718 C CA . HIS A 1 91 ? 20.678 -3.374 -17.641 1.00 90.25 91 HIS A CA 1
ATOM 719 C C . HIS A 1 91 ? 21.982 -2.643 -17.965 1.00 90.25 91 HIS A C 1
ATOM 721 O O . HIS A 1 91 ? 22.004 -1.728 -18.786 1.00 90.25 91 HIS A O 1
ATOM 727 N N . ARG A 1 92 ? 23.091 -3.071 -17.351 1.00 86.19 92 ARG A N 1
ATOM 728 C CA . ARG A 1 92 ? 24.372 -2.351 -17.427 1.00 86.19 92 ARG A CA 1
ATOM 729 C C . ARG A 1 92 ? 25.024 -2.375 -18.811 1.00 86.19 92 ARG A C 1
ATOM 731 O O . ARG A 1 92 ? 25.588 -1.367 -19.202 1.00 86.19 92 ARG A O 1
ATOM 738 N N . GLU A 1 93 ? 24.967 -3.494 -19.533 1.00 86.56 93 GLU A N 1
ATOM 739 C CA . GLU A 1 93 ? 25.669 -3.618 -20.828 1.00 86.56 93 GLU A CA 1
ATOM 740 C C . GLU A 1 93 ? 24.964 -2.856 -21.960 1.00 86.56 93 GLU A C 1
ATOM 742 O O . GLU A 1 93 ? 25.613 -2.201 -22.764 1.00 86.56 93 GLU A O 1
ATOM 747 N N . VAL A 1 94 ? 23.631 -2.909 -21.989 1.00 85.00 94 VAL A N 1
ATOM 748 C CA . VAL A 1 94 ? 22.775 -2.221 -22.971 1.00 85.00 94 VAL A CA 1
ATOM 749 C C . VAL A 1 94 ? 22.474 -0.768 -22.559 1.00 85.00 94 VAL A C 1
ATOM 751 O O . VAL A 1 94 ? 21.921 -0.000 -23.339 1.00 85.00 94 VAL A O 1
ATOM 754 N N . GLU A 1 95 ? 22.821 -0.383 -21.327 1.00 85.06 95 GLU A N 1
ATOM 755 C CA . GLU A 1 95 ? 22.509 0.918 -20.718 1.00 85.06 95 GLU A CA 1
ATOM 756 C C . GLU A 1 95 ? 21.017 1.305 -20.798 1.00 85.06 95 GLU A C 1
ATOM 758 O O . GLU A 1 95 ? 20.662 2.460 -21.033 1.00 85.06 95 GLU A O 1
ATOM 763 N N . ALA A 1 96 ? 20.120 0.339 -20.578 1.00 86.06 96 ALA A N 1
ATOM 764 C CA . ALA A 1 96 ? 18.675 0.514 -20.735 1.00 86.06 96 ALA A CA 1
ATOM 765 C C . ALA A 1 96 ? 17.887 0.059 -19.499 1.00 86.06 96 ALA A C 1
ATOM 767 O O . ALA A 1 96 ? 18.309 -0.835 -18.764 1.00 86.06 96 ALA A O 1
ATOM 768 N N . TYR A 1 97 ? 16.715 0.661 -19.281 1.00 89.31 97 TYR A N 1
ATOM 769 C CA . TYR A 1 97 ? 15.774 0.225 -18.246 1.00 89.31 97 TYR A CA 1
ATOM 770 C C . TYR A 1 97 ? 14.754 -0.764 -18.802 1.00 89.31 97 TYR A C 1
ATOM 772 O O . TYR A 1 97 ? 14.316 -0.621 -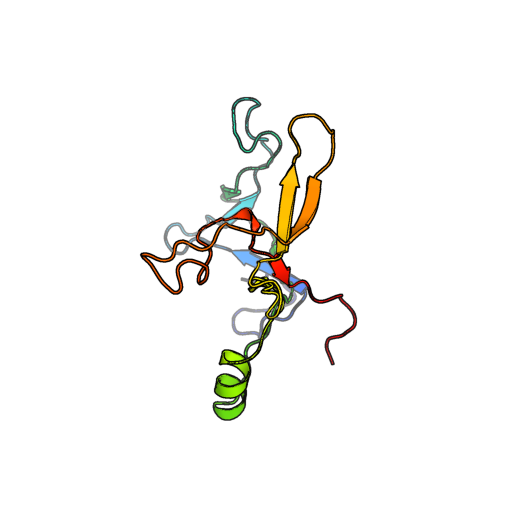19.944 1.00 89.31 97 TYR A O 1
ATOM 780 N N . VAL A 1 98 ? 14.333 -1.709 -17.963 1.00 92.06 98 VAL A N 1
ATOM 781 C CA . VAL A 1 98 ? 13.176 -2.570 -18.240 1.00 92.06 98 VAL A CA 1
ATOM 782 C C . VAL A 1 98 ? 11.891 -1.754 -18.077 1.00 92.06 98 VAL A C 1
ATOM 784 O O . VAL A 1 98 ? 11.715 -1.071 -17.060 1.00 92.06 98 VAL A O 1
ATOM 787 N N . CYS A 1 99 ? 10.994 -1.836 -19.054 1.00 91.19 99 CYS A N 1
ATOM 788 C CA . CYS A 1 99 ? 9.662 -1.236 -19.015 1.00 91.19 99 CYS A CA 1
ATOM 789 C C . CYS A 1 99 ? 8.588 -2.213 -19.491 1.00 91.19 99 CYS A C 1
ATOM 791 O O . CYS A 1 99 ? 8.903 -3.200 -20.151 1.00 91.19 99 CYS A O 1
ATOM 793 N N . ALA A 1 100 ? 7.337 -1.889 -19.176 1.00 89.75 100 ALA A N 1
ATOM 794 C CA . ALA A 1 100 ? 6.154 -2.473 -19.794 1.00 89.75 100 ALA A CA 1
ATOM 795 C C . ALA A 1 100 ? 5.364 -1.348 -20.475 1.00 89.75 100 ALA A C 1
ATOM 797 O O . ALA A 1 100 ? 5.012 -0.365 -19.818 1.00 89.75 100 ALA A O 1
ATOM 798 N N . GLU A 1 101 ? 5.140 -1.440 -21.785 1.00 87.25 101 GLU A N 1
ATOM 799 C CA . GLU A 1 10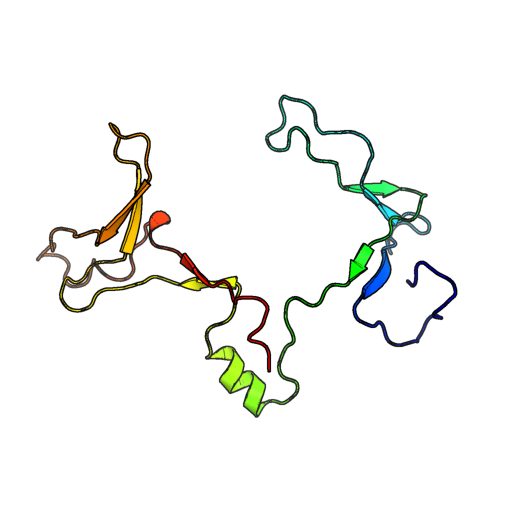1 ? 4.318 -0.468 -22.515 1.00 87.25 101 GLU A CA 1
ATOM 800 C C . GLU A 1 101 ? 3.495 -1.153 -23.610 1.00 87.25 101 GLU A C 1
ATOM 802 O O . GLU A 1 101 ? 3.877 -2.205 -24.124 1.00 87.25 101 GLU A O 1
ATOM 807 N N . GLY A 1 102 ? 2.329 -0.585 -23.921 1.00 80.44 102 GLY A N 1
ATOM 808 C CA . GLY A 1 102 ? 1.458 -1.091 -24.979 1.00 80.44 102 GLY A CA 1
ATOM 809 C C . GLY A 1 102 ? 1.952 -0.655 -26.355 1.00 80.44 102 GLY A C 1
ATOM 810 O O . GLY A 1 102 ? 2.295 0.512 -26.555 1.00 80.44 102 GLY A O 1
ATOM 811 N N . ILE A 1 103 ? 1.953 -1.580 -27.311 1.00 74.19 103 ILE A N 1
ATOM 812 C CA . ILE A 1 103 ? 2.215 -1.274 -28.719 1.00 74.19 103 ILE A CA 1
ATOM 813 C C . ILE A 1 103 ? 0.871 -0.919 -29.362 1.00 74.19 103 ILE A C 1
ATOM 815 O O . ILE A 1 103 ? -0.080 -1.683 -29.259 1.00 74.19 103 ILE A O 1
ATOM 819 N N . GLU A 1 104 ? 0.785 0.235 -30.031 1.00 67.19 104 GLU A N 1
ATOM 820 C CA . GLU A 1 104 ? -0.459 0.862 -30.537 1.00 67.19 104 GLU A CA 1
ATOM 821 C C . GLU A 1 104 ? -1.347 -0.052 -31.415 1.00 67.19 104 GLU A C 1
ATOM 823 O O . GLU A 1 104 ? -2.525 0.233 -31.621 1.00 67.19 104 GLU A O 1
ATOM 828 N N . LEU A 1 105 ? -0.804 -1.167 -31.910 1.00 68.31 105 LEU A N 1
ATOM 829 C CA . LEU A 1 105 ? -1.465 -2.106 -32.818 1.00 68.31 105 LEU A CA 1
ATOM 830 C C . LEU A 1 105 ? -1.750 -3.487 -32.205 1.00 68.31 105 LEU A C 1
ATOM 832 O O . LEU A 1 105 ? -2.394 -4.306 -32.860 1.00 68.31 105 LEU A O 1
ATOM 836 N N . GLU A 1 106 ? -1.312 -3.755 -30.974 1.00 69.19 106 GLU A N 1
ATOM 837 C CA . GLU A 1 106 ? -1.509 -5.044 -30.307 1.00 69.19 106 GLU A CA 1
ATOM 838 C C . GLU A 1 106 ? -2.265 -4.872 -28.987 1.00 69.19 106 GLU A C 1
ATOM 840 O O . GLU A 1 106 ? -2.025 -3.958 -28.204 1.00 69.19 106 GLU A O 1
ATOM 845 N N . THR A 1 107 ? -3.199 -5.782 -28.709 1.00 66.06 107 THR A N 1
ATOM 846 C CA . THR A 1 107 ? -3.955 -5.839 -27.447 1.00 66.06 107 THR A CA 1
ATOM 847 C C . THR A 1 107 ? -3.120 -6.434 -26.305 1.00 66.06 107 THR A C 1
ATOM 849 O O . THR A 1 107 ? -3.579 -7.340 -25.609 1.00 66.06 107 THR A O 1
ATOM 852 N N . GLY A 1 108 ? -1.884 -5.963 -26.126 1.00 72.38 108 GLY A N 1
ATOM 853 C CA . GLY A 1 108 ? -0.949 -6.463 -25.121 1.00 72.38 108 GLY A CA 1
ATOM 854 C C . GLY A 1 108 ? 0.068 -5.413 -24.674 1.00 72.38 108 GLY A C 1
ATOM 855 O O . GLY A 1 108 ? 0.478 -4.549 -25.447 1.00 72.38 108 GLY A O 1
ATOM 856 N N . GLU A 1 109 ? 0.458 -5.493 -23.404 1.00 82.44 109 GLU A N 1
ATOM 857 C CA . GLU A 1 109 ? 1.637 -4.807 -22.872 1.00 82.44 109 GLU A CA 1
ATOM 858 C C . GLU A 1 109 ? 2.840 -5.738 -23.044 1.00 82.44 109 GLU A C 1
ATOM 860 O O . GLU A 1 109 ? 2.757 -6.910 -22.668 1.00 82.44 109 GLU A O 1
ATOM 865 N N . ASP A 1 110 ? 3.944 -5.235 -23.601 1.00 88.31 110 ASP A N 1
ATOM 866 C CA . ASP A 1 110 ? 5.167 -6.023 -23.773 1.00 88.31 110 ASP A CA 1
ATOM 867 C C . ASP A 1 110 ? 6.288 -5.538 -22.850 1.00 88.31 110 ASP A C 1
ATOM 869 O O . ASP A 1 110 ? 6.497 -4.333 -22.661 1.00 88.31 110 ASP A O 1
ATOM 873 N N . VAL A 1 111 ? 7.026 -6.496 -22.286 1.00 91.44 111 VAL A N 1
ATOM 874 C CA . VAL A 1 111 ? 8.135 -6.244 -21.365 1.00 91.44 111 VAL A CA 1
ATOM 875 C C . VAL A 1 111 ? 9.446 -6.281 -22.134 1.00 91.44 111 VAL A C 1
ATOM 877 O O . VAL A 1 111 ? 9.887 -7.334 -22.587 1.00 91.44 111 VAL A O 1
ATOM 880 N N . HIS A 1 112 ? 10.125 -5.141 -22.223 1.00 90.69 112 HIS A N 1
ATOM 881 C CA . HIS A 1 112 ? 11.358 -5.029 -22.997 1.00 90.69 112 HIS A CA 1
ATOM 882 C C . HIS A 1 112 ? 12.347 -4.020 -22.401 1.00 90.69 112 HIS A C 1
ATOM 884 O O . HIS A 1 112 ? 12.058 -3.286 -21.451 1.00 90.69 112 HIS A O 1
ATOM 890 N N . LEU A 1 113 ? 13.561 -3.994 -22.960 1.00 89.88 113 LEU A N 1
ATOM 891 C CA . LEU A 1 113 ? 14.575 -2.992 -22.641 1.00 89.88 113 LEU A CA 1
ATOM 892 C C . LEU A 1 113 ? 14.373 -1.750 -23.508 1.00 89.88 113 LEU A C 1
ATOM 894 O O . LEU A 1 113 ? 14.519 -1.802 -24.729 1.00 89.88 113 LEU A O 1
ATOM 898 N N . ARG A 1 114 ? 14.106 -0.606 -22.877 1.00 84.62 114 ARG A N 1
ATOM 899 C CA . ARG A 1 114 ? 13.917 0.659 -23.591 1.00 84.62 114 ARG A CA 1
ATOM 900 C C . ARG A 1 114 ? 15.249 1.315 -23.925 1.00 84.62 114 ARG A C 1
ATOM 902 O O . ARG A 1 114 ? 15.765 2.132 -23.156 1.00 84.62 114 ARG A O 1
ATOM 909 N N . VAL A 1 115 ? 15.790 0.977 -25.088 1.00 82.25 115 VAL A N 1
ATOM 910 C CA . VAL A 1 115 ? 17.015 1.584 -25.620 1.00 82.25 115 VAL A CA 1
ATOM 911 C C . VAL A 1 115 ? 16.721 3.009 -26.094 1.00 82.25 115 VAL A C 1
ATOM 913 O O . VAL A 1 115 ? 15.751 3.248 -26.812 1.00 82.25 115 VAL A O 1
ATOM 916 N N . ARG A 1 116 ? 17.553 3.978 -25.698 1.00 73.38 116 ARG A N 1
ATOM 917 C CA . ARG A 1 116 ? 17.489 5.357 -26.207 1.00 73.38 116 ARG A CA 1
ATOM 918 C C . ARG A 1 116 ? 18.783 5.708 -26.938 1.00 73.38 116 ARG A C 1
ATOM 920 O O . ARG A 1 116 ? 19.847 5.273 -26.501 1.00 73.38 116 ARG A O 1
ATOM 927 N N . PRO A 1 117 ? 18.722 6.517 -28.009 1.00 69.56 117 PRO A N 1
ATOM 928 C CA . PRO A 1 117 ? 19.926 7.031 -28.646 1.00 69.56 117 PRO A CA 1
ATOM 929 C C . PRO A 1 117 ? 20.755 7.826 -27.635 1.00 69.56 117 PRO A C 1
ATOM 931 O O . PRO A 1 117 ? 20.221 8.687 -26.929 1.00 69.56 117 PRO A O 1
ATOM 934 N N . SER A 1 118 ? 22.056 7.555 -27.564 1.00 65.88 118 SER A N 1
ATOM 935 C CA . SER A 1 118 ? 22.965 8.357 -26.753 1.00 65.88 118 SER A CA 1
ATOM 936 C C . SER A 1 118 ? 23.077 9.757 -27.361 1.00 65.88 118 SER A C 1
ATOM 938 O O . SER A 1 118 ? 23.316 9.919 -28.556 1.00 65.88 118 SER A O 1
ATOM 940 N N . ASN A 1 119 ? 22.875 10.795 -26.545 1.00 68.31 119 ASN A N 1
ATOM 941 C CA . ASN A 1 119 ? 23.132 12.167 -26.968 1.00 68.31 119 ASN A CA 1
ATOM 942 C C . ASN A 1 119 ? 24.588 12.529 -26.615 1.00 68.31 119 ASN A C 1
ATOM 944 O O . ASN A 1 119 ? 24.876 12.729 -25.432 1.00 68.31 119 ASN A O 1
ATOM 948 N N . PRO A 1 120 ? 25.505 12.649 -27.594 1.00 66.62 120 PRO A N 1
ATOM 949 C CA . PRO A 1 120 ? 26.915 12.939 -27.328 1.00 66.62 120 PRO A CA 1
ATOM 950 C C . PRO A 1 120 ? 27.143 14.323 -26.702 1.00 66.62 120 PRO A C 1
ATOM 952 O O . PRO A 1 120 ? 28.167 14.533 -26.057 1.00 66.62 120 PRO A O 1
ATOM 955 N N . ALA A 1 121 ? 26.190 15.254 -26.832 1.00 71.75 121 ALA A N 1
ATOM 956 C CA . ALA A 1 121 ? 26.254 16.566 -26.189 1.00 71.75 121 ALA A CA 1
ATOM 957 C C . ALA A 1 121 ? 25.893 16.528 -24.693 1.00 71.75 121 ALA A C 1
ATOM 959 O O . ALA A 1 121 ? 26.194 17.476 -23.970 1.00 71.75 121 ALA A O 1
ATOM 960 N N . ILE A 1 122 ? 25.252 15.454 -24.213 1.00 62.66 122 ILE A N 1
ATOM 961 C CA . ILE A 1 122 ? 24.894 15.292 -22.800 1.00 62.66 122 ILE A CA 1
ATOM 962 C C . ILE A 1 122 ? 25.255 13.869 -22.345 1.00 62.66 122 ILE A C 1
ATOM 964 O O . ILE A 1 122 ? 24.387 12.986 -22.257 1.00 62.66 122 ILE A O 1
ATOM 968 N N . PRO A 1 123 ? 26.544 13.633 -22.038 1.00 52.38 123 PRO A N 1
ATOM 969 C CA . PRO A 1 123 ? 26.991 12.365 -21.483 1.00 52.38 123 PRO A CA 1
ATOM 970 C C . PRO A 1 123 ? 26.243 12.112 -20.164 1.00 52.38 123 PRO A C 1
ATOM 972 O O . PRO A 1 123 ? 26.242 12.982 -19.295 1.00 52.38 123 PRO A O 1
ATOM 975 N N . LYS A 1 124 ? 25.645 10.920 -19.995 1.00 56.00 124 LYS A N 1
ATOM 976 C CA . LYS A 1 124 ? 24.875 10.452 -18.808 1.00 56.00 124 LYS A CA 1
ATOM 977 C C . LYS A 1 124 ? 23.369 10.779 -18.739 1.00 56.00 124 LYS A C 1
ATOM 979 O O . LYS A 1 124 ? 22.773 10.618 -17.680 1.00 56.00 124 LYS A O 1
ATOM 984 N N . THR A 1 125 ? 22.700 11.134 -19.838 1.00 55.84 125 THR A N 1
ATOM 985 C CA . THR A 1 125 ? 21.224 11.340 -19.843 1.00 55.84 125 THR A CA 1
ATOM 986 C C . THR A 1 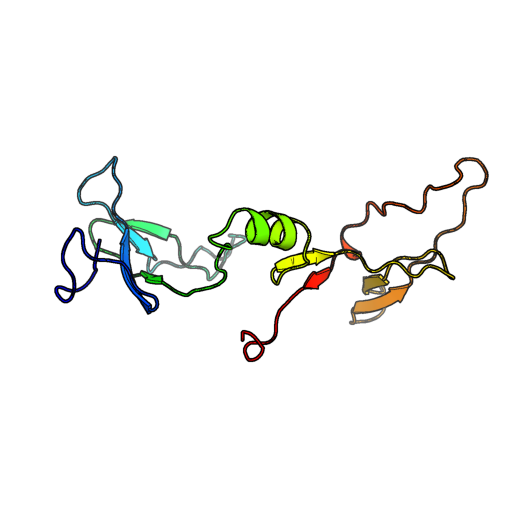125 ? 20.379 10.080 -19.639 1.00 55.84 125 THR A C 1
ATOM 988 O O . THR A 1 125 ? 19.176 10.181 -19.413 1.00 55.84 125 THR A O 1
ATOM 991 N N . MET A 1 126 ? 20.990 8.896 -19.683 1.00 58.25 126 MET A N 1
ATOM 992 C CA . MET A 1 126 ? 20.298 7.623 -19.475 1.00 58.25 126 MET A CA 1
ATOM 993 C C . MET A 1 126 ? 19.988 7.338 -18.000 1.00 58.25 126 MET A C 1
ATOM 995 O O . MET A 1 126 ? 19.214 6.431 -17.734 1.00 58.25 126 MET A O 1
ATOM 999 N N . TYR A 1 127 ? 20.549 8.087 -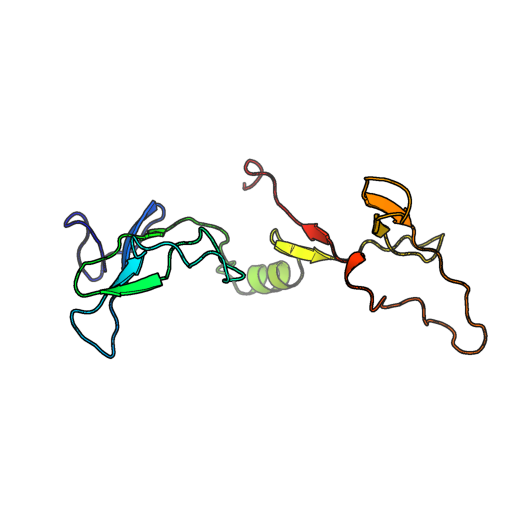17.040 1.00 60.03 127 TYR A N 1
ATOM 1000 C CA . TYR A 1 127 ? 20.332 7.857 -15.609 1.00 60.03 127 TYR A CA 1
ATOM 1001 C C . TYR A 1 127 ? 20.082 9.173 -14.851 1.00 60.03 127 TYR A C 1
ATOM 1003 O O . TYR A 1 127 ? 20.940 10.055 -14.882 1.00 60.03 127 TYR A O 1
ATOM 1011 N N . PRO A 1 128 ? 18.983 9.302 -14.086 1.00 62.53 128 PRO A N 1
ATOM 1012 C CA . PRO A 1 128 ? 17.848 8.383 -13.979 1.00 62.53 128 PRO A CA 1
ATOM 1013 C C . PRO A 1 128 ? 16.820 8.562 -15.116 1.00 62.53 128 PRO A C 1
ATOM 1015 O O . PRO A 1 128 ? 16.544 9.685 -15.531 1.00 62.53 128 PRO A O 1
ATOM 1018 N N . SER A 1 129 ? 16.163 7.478 -15.553 1.00 65.12 129 SER A N 1
ATOM 1019 C CA . SER A 1 129 ? 14.962 7.592 -16.404 1.00 65.12 129 SER A CA 1
ATOM 1020 C C . SER A 1 129 ? 13.844 8.331 -15.659 1.00 65.12 129 SER A C 1
ATOM 1022 O O . SER A 1 129 ? 13.547 8.014 -14.504 1.00 65.12 129 SER A O 1
ATOM 1024 N N . THR A 1 130 ? 13.208 9.298 -16.324 1.00 68.50 130 THR A N 1
ATOM 1025 C CA . THR A 1 130 ? 12.050 10.057 -15.818 1.00 68.50 130 THR A CA 1
ATOM 1026 C C . THR A 1 130 ? 10.706 9.403 -16.152 1.00 68.50 130 THR A C 1
ATOM 1028 O O . THR A 1 130 ? 9.659 9.938 -15.799 1.00 68.50 130 THR A O 1
ATOM 1031 N N . SER A 1 131 ? 10.706 8.260 -16.848 1.00 82.00 131 SER A N 1
ATOM 1032 C CA . SER A 1 131 ? 9.475 7.636 -17.335 1.00 82.00 131 SER A CA 1
ATOM 1033 C C . SER A 1 131 ? 8.820 6.741 -16.280 1.00 82.00 131 SER A C 1
ATOM 1035 O O . SER A 1 131 ? 9.467 5.845 -15.731 1.00 82.00 131 SER A O 1
ATOM 1037 N N . ALA A 1 132 ? 7.523 6.959 -16.036 1.00 85.19 132 ALA A N 1
ATOM 1038 C CA . ALA A 1 132 ? 6.741 6.238 -15.028 1.00 85.19 132 ALA A CA 1
ATOM 1039 C C . ALA A 1 132 ? 6.639 4.723 -15.295 1.00 85.19 132 ALA A C 1
ATOM 1041 O O . ALA A 1 132 ? 6.590 3.940 -14.355 1.00 85.19 132 ALA A O 1
ATOM 1042 N N . ILE A 1 133 ? 6.710 4.301 -16.558 1.00 88.44 133 ILE A N 1
ATOM 1043 C CA . ILE A 1 133 ? 6.574 2.897 -16.989 1.00 88.44 133 ILE A CA 1
ATOM 1044 C C . ILE A 1 133 ? 7.794 2.010 -16.673 1.00 88.44 133 ILE A C 1
ATOM 1046 O O . ILE A 1 133 ? 7.836 0.842 -17.043 1.00 88.44 133 ILE A O 1
ATOM 1050 N N . THR A 1 134 ? 8.834 2.578 -16.055 1.00 90.19 134 THR A N 1
ATOM 1051 C CA . THR A 1 134 ? 10.061 1.849 -15.677 1.00 90.19 134 THR A CA 1
ATOM 1052 C C . THR A 1 134 ? 10.080 1.430 -14.208 1.00 90.19 134 THR A C 1
ATOM 1054 O O . THR A 1 134 ? 11.043 0.803 -13.764 1.00 90.19 134 THR A O 1
ATOM 1057 N N . PHE A 1 135 ? 9.056 1.817 -13.443 1.00 92.31 135 PHE A N 1
ATOM 1058 C CA . PHE A 1 135 ? 8.946 1.514 -12.024 1.00 92.31 135 PHE A CA 1
ATOM 1059 C C . PHE A 1 135 ? 8.216 0.190 -11.800 1.00 92.31 135 PHE A C 1
ATOM 1061 O O . PHE A 1 135 ? 7.139 -0.034 -12.338 1.00 92.31 135 PHE A O 1
ATOM 1068 N N . TRP A 1 136 ? 8.795 -0.645 -10.944 1.00 93.06 136 TRP A N 1
ATOM 1069 C CA . TRP A 1 136 ? 8.296 -1.968 -10.591 1.00 93.06 136 TRP A CA 1
ATOM 1070 C C . TRP A 1 136 ? 8.093 -2.036 -9.079 1.00 93.06 136 TRP A C 1
ATOM 1072 O O . TRP A 1 136 ? 8.995 -1.654 -8.330 1.00 93.06 136 TRP A O 1
ATOM 1082 N N . GLN A 1 137 ? 6.927 -2.503 -8.631 1.00 93.75 137 GLN A N 1
ATOM 1083 C CA . GLN A 1 137 ? 6.667 -2.751 -7.214 1.00 93.75 137 GLN A CA 1
ATOM 1084 C C . GLN A 1 137 ? 7.164 -4.148 -6.847 1.00 93.75 137 GLN A C 1
ATOM 1086 O O . GLN A 1 137 ? 6.807 -5.128 -7.498 1.00 93.75 137 GLN A O 1
ATOM 1091 N N . LEU A 1 138 ? 7.976 -4.250 -5.797 1.00 91.25 138 LEU A N 1
ATOM 1092 C CA . LEU A 1 138 ? 8.363 -5.544 -5.248 1.00 91.25 138 LEU A CA 1
ATOM 1093 C C . LEU A 1 138 ? 7.225 -6.103 -4.398 1.00 91.25 138 LEU A C 1
ATOM 1095 O O . LEU A 1 138 ? 6.803 -5.466 -3.437 1.00 91.25 138 LEU A O 1
ATOM 1099 N N . GLU A 1 139 ? 6.768 -7.314 -4.688 1.00 89.31 139 GLU A N 1
ATOM 1100 C CA . GLU A 1 139 ? 5.848 -8.042 -3.816 1.00 89.31 139 GLU A CA 1
ATOM 1101 C C . GLU A 1 139 ? 6.551 -9.263 -3.237 1.00 89.31 139 GLU A C 1
ATOM 1103 O O . GLU A 1 139 ? 7.259 -9.988 -3.934 1.00 89.31 139 GLU A O 1
ATOM 1108 N N . VAL A 1 140 ? 6.397 -9.463 -1.930 1.00 83.25 140 VAL A N 1
ATOM 1109 C CA . VAL A 1 140 ? 6.940 -10.640 -1.253 1.00 83.25 140 VAL A CA 1
ATOM 1110 C C . VAL A 1 140 ? 5.859 -11.706 -1.260 1.00 83.25 140 VAL A C 1
ATOM 1112 O O . VAL A 1 140 ? 4.758 -11.470 -0.762 1.00 83.25 140 VAL A O 1
ATOM 1115 N N . GLU A 1 141 ? 6.177 -12.882 -1.792 1.00 80.88 141 GLU A N 1
ATOM 1116 C CA . GLU A 1 141 ? 5.276 -14.027 -1.737 1.00 80.88 141 GLU A CA 1
ATOM 1117 C C . GLU A 1 141 ? 5.019 -14.427 -0.272 1.00 80.88 141 GLU A C 1
ATOM 1119 O O . GLU A 1 141 ? 5.948 -14.655 0.518 1.00 80.88 141 GLU A O 1
ATOM 1124 N N . MET A 1 142 ? 3.738 -14.480 0.104 1.00 62.59 142 MET A N 1
ATOM 1125 C CA . MET A 1 142 ? 3.294 -14.876 1.442 1.00 62.59 142 MET A CA 1
ATOM 1126 C C . MET A 1 142 ? 3.680 -16.337 1.700 1.00 62.59 142 MET A C 1
ATOM 1128 O O . MET A 1 142 ? 3.043 -17.261 1.208 1.00 62.59 142 MET A O 1
ATOM 1132 N N . GLY A 1 143 ? 4.742 -16.526 2.483 1.00 51.25 143 GLY A N 1
ATOM 1133 C CA . GLY A 1 143 ? 5.346 -17.831 2.780 1.00 51.25 143 GLY A CA 1
ATOM 1134 C C . GLY A 1 143 ? 6.828 -17.742 3.154 1.00 51.25 143 GLY A C 1
ATOM 1135 O O . GLY A 1 143 ? 7.355 -18.649 3.786 1.00 51.25 143 GLY A O 1
ATOM 1136 N N . SER A 1 144 ? 7.482 -16.619 2.836 1.00 40.62 144 SER A N 1
ATOM 1137 C CA . SER A 1 144 ? 8.933 -16.436 3.019 1.00 40.62 144 SER A CA 1
ATOM 1138 C C . SER A 1 144 ? 9.330 -15.571 4.227 1.00 40.62 144 SER A C 1
ATOM 1140 O O . SER A 1 144 ? 10.482 -15.156 4.340 1.00 40.62 144 SER A O 1
ATOM 1142 N N . ILE A 1 145 ? 8.393 -15.256 5.127 1.00 43.44 145 ILE A N 1
ATOM 1143 C CA . ILE A 1 145 ? 8.673 -14.447 6.323 1.00 43.44 145 ILE A CA 1
ATOM 1144 C C . ILE A 1 145 ? 9.080 -15.391 7.465 1.00 43.44 145 ILE A C 1
ATOM 1146 O O . ILE A 1 145 ? 8.226 -15.822 8.238 1.00 43.44 145 ILE A O 1
ATOM 1150 N N . ASN A 1 146 ? 10.374 -15.722 7.530 1.00 36.25 146 ASN A N 1
ATOM 1151 C CA . ASN A 1 146 ? 11.014 -16.297 8.723 1.00 36.25 146 ASN A CA 1
ATOM 1152 C C . ASN A 1 146 ? 11.223 -15.224 9.801 1.00 36.25 146 ASN A C 1
ATOM 1154 O O . ASN A 1 146 ? 11.618 -14.091 9.437 1.00 36.25 146 ASN A O 1
#

pLDDT: mean 83.27, std 12.81, range [36.25, 96.88]

Foldseek 3Di:
DFPDPPDDPPDDDDAFTKDWAADPVDPLWTWAFDPDADDPPDPRGRGTDIDIDSDTHIDGHHDPDDQDPDPVVNVVVVVDDDQFDKDFAADDPQLFTWFWDDDPPDPGTDTDTDHDDDDPVDPPPSPPDPDPRRIDGDHDPPPPDD